Protein AF-A0A9D8QUX0-F1 (afdb_monomer)

Nearest PDB structures (foldseek):
  7evv-assembly1_A  TM=5.410E-01  e=1.662E+00  Toxoplasma gondii
  6aa0-assembly1_A  TM=5.183E-01  e=2.042E+00  Toxoplasma gondii ME49
  4twa-assembly1_B  TM=5.983E-01  e=3.533E+00  Plasmodium falciparum 3D7
  4ncx-assembly1_A  TM=5.122E-01  e=2.686E+00  Plasmodium falciparum 3D7

Foldseek 3Di:
DPPPDAAEEEDEFDDDPPCVVNRVVRVVVVVVVCVVVVHPYYHYDDD

Sequence (47 aa):
MNHGFVKVASAIPLVRVADCQYNVEQIESRVIQSEGKGIEINFLPEL

Secondary structure (DSSP, 8-state):
-BTTB--EEE------TT-HHHHHHHHHHHHHHHHTTT-SEEE----

pLDDT: mean 92.37, std 7.16, range [60.69, 97.75]

Solvent-accessible surface area (backbone atoms only — not comparable to full-atom values): 3037 Å² total; per-residue (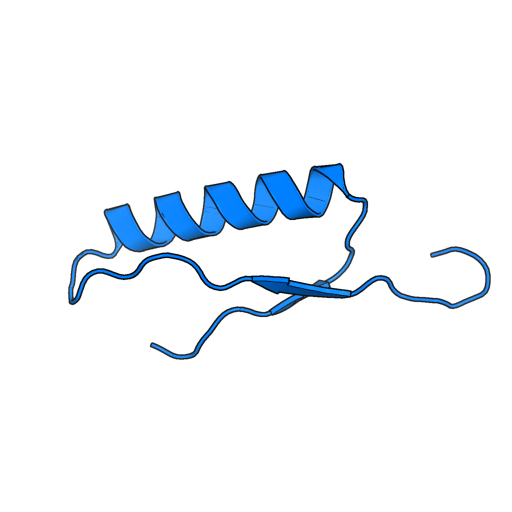Å²): 124,66,95,84,49,81,48,67,47,76,50,83,59,68,80,53,90,95,36,64,67,62,32,48,55,35,45,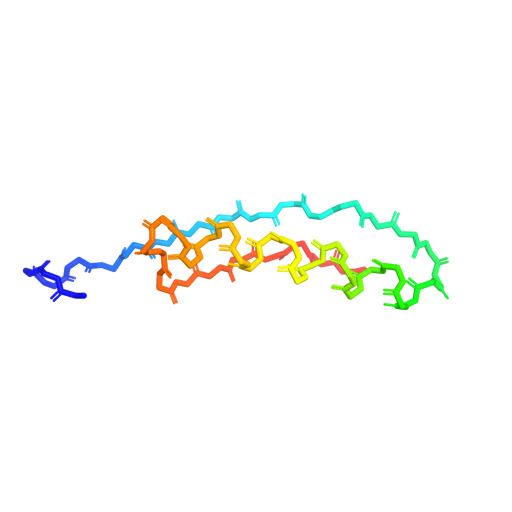52,57,51,48,56,57,35,54,77,70,66,44,78,44,80,45,67,77,88,132

Structure (mmCIF, N/CA/C/O backbone):
data_AF-A0A9D8QUX0-F1
#
_entry.id   AF-A0A9D8QUX0-F1
#
loop_
_atom_site.group_PDB
_atom_site.id
_atom_site.type_symbol
_atom_site.label_atom_id
_atom_site.label_alt_id
_atom_site.label_comp_id
_atom_site.label_asym_id
_atom_site.label_entity_id
_atom_site.label_seq_id
_atom_site.pdbx_PDB_ins_code
_atom_site.Cartn_x
_atom_site.Cartn_y
_atom_site.Cartn_z
_atom_site.occupancy
_atom_site.B_iso_or_equiv
_atom_site.auth_seq_id
_atom_site.auth_comp_id
_atom_site.auth_asym_id
_atom_site.auth_atom_id
_atom_site.pdbx_PDB_model_num
ATOM 1 N N . MET A 1 1 ? -6.488 9.080 16.096 1.00 60.69 1 MET A N 1
ATOM 2 C CA . MET A 1 1 ? -6.177 8.664 17.485 1.00 60.69 1 MET A CA 1
ATOM 3 C C . MET A 1 1 ? -7.363 8.818 18.436 1.00 60.69 1 MET A C 1
ATOM 5 O O . MET A 1 1 ? -7.607 9.903 18.950 1.00 60.69 1 MET A O 1
ATOM 9 N N . ASN A 1 2 ? -8.102 7.733 18.680 1.00 66.94 2 ASN A N 1
ATOM 10 C CA . ASN A 1 2 ? -9.164 7.692 19.690 1.00 66.94 2 ASN A CA 1
ATOM 11 C C . ASN A 1 2 ? -8.749 6.673 20.762 1.00 66.94 2 ASN A C 1
ATOM 13 O O . ASN A 1 2 ? -8.424 5.539 20.420 1.00 66.94 2 ASN A O 1
ATOM 17 N N . HIS A 1 3 ? -8.697 7.073 22.034 1.00 79.88 3 HIS A N 1
ATOM 18 C CA . HIS A 1 3 ? -8.301 6.208 23.165 1.00 79.88 3 HIS A CA 1
ATOM 19 C C . HIS A 1 3 ? -6.881 5.600 23.099 1.00 79.88 3 HIS A C 1
ATOM 21 O O . HIS A 1 3 ? -6.628 4.567 23.710 1.00 79.88 3 HIS A O 1
ATOM 27 N N . GLY A 1 4 ? -5.950 6.223 22.368 1.00 87.94 4 GLY A N 1
ATOM 28 C CA . GLY A 1 4 ? -4.563 5.745 22.254 1.00 87.94 4 GLY A CA 1
ATOM 29 C C . GLY A 1 4 ? -4.347 4.600 21.258 1.00 87.94 4 GLY A C 1
ATOM 30 O O . GLY A 1 4 ? -3.231 4.105 21.142 1.00 87.94 4 GLY A O 1
ATOM 31 N N . PHE A 1 5 ? -5.379 4.195 20.509 1.00 88.12 5 PHE A N 1
ATOM 32 C CA . PHE A 1 5 ? -5.227 3.223 19.427 1.00 88.12 5 PHE A CA 1
ATOM 33 C C . PHE A 1 5 ? -4.741 3.894 18.139 1.00 88.12 5 PHE A C 1
ATOM 35 O O . PHE A 1 5 ? -5.227 4.971 17.775 1.00 88.12 5 PHE A O 1
ATOM 42 N N . VAL A 1 6 ? -3.821 3.214 17.448 1.00 90.69 6 VAL A N 1
ATOM 43 C CA . VAL A 1 6 ? -3.316 3.585 16.120 1.00 90.69 6 VAL A CA 1
ATOM 44 C C . VAL A 1 6 ? -3.831 2.575 15.104 1.00 90.69 6 VAL A C 1
ATOM 46 O O . VAL A 1 6 ? -3.618 1.370 15.264 1.00 90.69 6 VAL A O 1
ATOM 49 N N . LYS A 1 7 ? -4.512 3.046 14.056 1.00 91.69 7 LYS A N 1
ATOM 50 C CA . LYS A 1 7 ? -4.965 2.164 12.974 1.00 91.69 7 LYS A CA 1
ATOM 51 C C . LYS A 1 7 ? -3.857 2.018 11.938 1.00 91.69 7 LYS A C 1
ATOM 53 O O . LYS A 1 7 ? -3.474 2.990 11.292 1.00 91.69 7 LYS A O 1
ATOM 58 N N . VAL A 1 8 ? -3.383 0.793 11.746 1.00 94.12 8 VAL A N 1
ATOM 59 C CA . VAL A 1 8 ? -2.322 0.467 10.786 1.00 94.12 8 VAL A CA 1
ATOM 60 C C . VAL A 1 8 ? -2.828 -0.486 9.707 1.00 94.12 8 VAL A C 1
ATOM 62 O O . VAL A 1 8 ? -3.766 -1.248 9.945 1.00 94.12 8 VAL A O 1
ATOM 65 N N . ALA A 1 9 ? -2.208 -0.464 8.530 1.00 95.00 9 ALA A N 1
ATOM 66 C CA . ALA A 1 9 ? -2.462 -1.440 7.477 1.00 95.00 9 ALA A CA 1
ATOM 67 C C . ALA A 1 9 ? -1.189 -1.817 6.719 1.00 95.00 9 ALA A C 1
ATOM 69 O O . ALA A 1 9 ? -0.222 -1.064 6.660 1.00 95.00 9 ALA A O 1
ATOM 70 N N . SER A 1 10 ? -1.215 -2.999 6.111 1.00 95.31 10 SER A N 1
ATOM 71 C CA . SER A 1 10 ? -0.217 -3.433 5.140 1.00 95.31 10 SER A CA 1
ATOM 72 C C . SER A 1 10 ? -0.878 -3.490 3.769 1.00 95.31 10 SER A C 1
ATOM 74 O O . SER A 1 10 ? -1.964 -4.057 3.622 1.00 95.31 10 SER A O 1
ATOM 76 N N . ALA A 1 11 ? -0.249 -2.865 2.779 1.00 94.12 11 ALA A N 1
ATOM 77 C CA . ALA A 1 11 ? -0.729 -2.831 1.411 1.00 94.12 11 ALA A CA 1
ATOM 78 C C . ALA A 1 11 ? 0.333 -3.415 0.483 1.00 94.12 11 ALA A C 1
ATOM 80 O O . ALA A 1 11 ? 1.500 -3.053 0.560 1.00 94.12 11 ALA A O 1
ATOM 81 N N . ILE A 1 12 ? -0.086 -4.297 -0.422 1.00 94.56 12 ILE A N 1
ATOM 82 C CA . ILE A 1 12 ? 0.791 -4.897 -1.430 1.00 94.56 12 ILE A CA 1
ATOM 83 C C . ILE A 1 12 ? 0.418 -4.272 -2.786 1.00 94.56 12 ILE A C 1
ATOM 85 O O . ILE A 1 12 ? -0.672 -4.547 -3.312 1.00 94.56 12 ILE A O 1
ATOM 89 N N . PRO A 1 13 ? 1.242 -3.357 -3.331 1.00 94.12 13 PRO A N 1
ATOM 90 C CA . PRO A 1 13 ? 1.067 -2.850 -4.685 1.00 94.12 13 PRO A CA 1
ATOM 91 C C . PRO A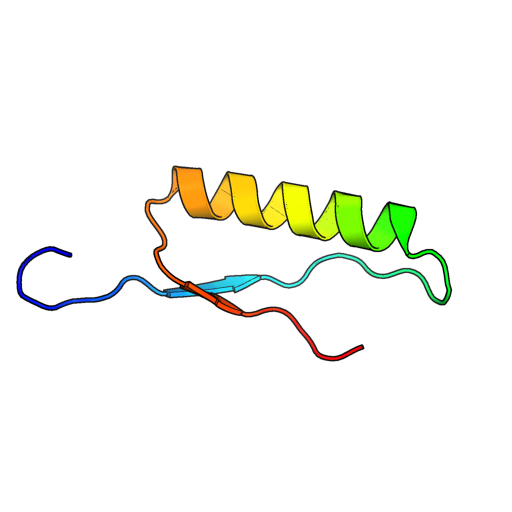 1 13 ? 1.537 -3.894 -5.707 1.00 94.12 13 PRO A C 1
ATOM 93 O O . PRO A 1 13 ? 2.327 -4.785 -5.396 1.00 94.12 13 PRO A O 1
ATOM 96 N N . LEU A 1 14 ? 1.056 -3.778 -6.944 1.00 95.25 14 LEU A N 1
ATOM 97 C CA . LEU A 1 14 ? 1.684 -4.482 -8.060 1.00 95.25 14 LEU A CA 1
ATOM 98 C C . LEU A 1 14 ? 3.013 -3.793 -8.376 1.00 95.25 14 LEU A C 1
ATOM 100 O O . LEU A 1 14 ? 3.071 -2.566 -8.392 1.00 95.25 14 LEU A O 1
ATOM 104 N N . VAL A 1 15 ? 4.054 -4.578 -8.643 1.00 94.69 15 VAL A N 1
ATOM 105 C CA . VAL A 1 15 ? 5.390 -4.064 -8.966 1.00 94.69 15 VAL A CA 1
ATOM 106 C C . VAL A 1 15 ? 5.834 -4.506 -10.353 1.00 94.69 15 VAL A C 1
ATOM 108 O O . VAL A 1 15 ? 5.522 -5.608 -10.809 1.00 94.69 15 VAL A O 1
ATOM 1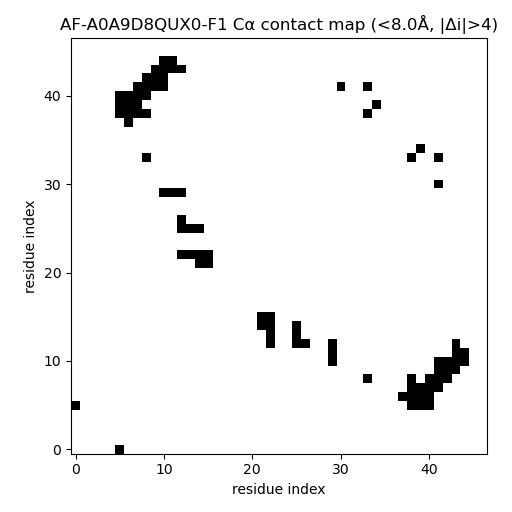11 N N . ARG A 1 16 ? 6.586 -3.637 -11.022 1.00 96.38 16 ARG A N 1
ATOM 112 C CA . ARG A 1 16 ? 7.308 -3.903 -12.264 1.00 96.38 16 ARG A CA 1
ATOM 113 C C . ARG A 1 16 ? 8.779 -3.568 -12.066 1.00 96.38 16 ARG A C 1
ATOM 115 O O . ARG A 1 16 ? 9.132 -2.494 -11.577 1.00 96.38 16 ARG A O 1
ATOM 122 N N . VAL A 1 17 ? 9.637 -4.511 -12.446 1.00 95.25 17 VAL A N 1
ATOM 123 C CA . VAL A 1 17 ? 11.092 -4.366 -12.328 1.00 95.25 17 VAL A CA 1
ATOM 124 C C . VAL A 1 17 ? 11.552 -3.201 -13.203 1.00 95.25 17 VAL A C 1
ATOM 126 O O . VAL A 1 17 ? 11.219 -3.151 -14.384 1.00 95.25 17 VAL A O 1
ATOM 129 N N . ALA A 1 18 ? 12.315 -2.281 -12.610 1.00 94.44 18 ALA A N 1
ATOM 130 C CA . ALA A 1 18 ? 12.868 -1.085 -13.253 1.00 94.44 18 ALA A CA 1
ATOM 131 C C . ALA A 1 18 ? 11.848 -0.063 -13.810 1.00 94.44 18 ALA A C 1
ATOM 133 O O . ALA A 1 18 ? 12.253 0.885 -14.478 1.00 94.44 18 ALA A O 1
ATOM 134 N N . ASP A 1 19 ? 10.554 -0.192 -13.500 1.00 97.25 19 ASP A N 1
ATOM 135 C CA . ASP A 1 19 ? 9.522 0.791 -13.862 1.00 97.25 19 ASP A CA 1
ATOM 136 C C . ASP A 1 19 ? 9.046 1.544 -12.611 1.00 97.25 19 ASP A C 1
ATOM 138 O O . ASP A 1 19 ? 8.024 1.229 -11.995 1.00 97.25 19 ASP A O 1
ATOM 142 N N . CYS A 1 20 ? 9.842 2.531 -12.193 1.00 95.75 20 CYS A N 1
ATOM 143 C CA . CYS A 1 20 ? 9.560 3.316 -10.991 1.00 95.75 20 CYS A CA 1
ATOM 144 C C . CYS A 1 20 ? 8.252 4.106 -11.101 1.00 95.75 20 CYS A C 1
ATOM 146 O O . CYS A 1 20 ? 7.556 4.243 -10.101 1.00 95.75 20 CYS A O 1
ATOM 148 N N . GLN A 1 21 ? 7.908 4.597 -12.295 1.00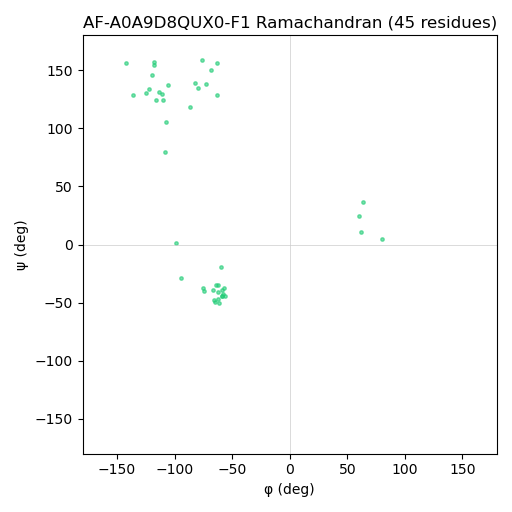 97.75 21 GLN A N 1
ATOM 149 C CA . GLN A 1 21 ? 6.698 5.391 -12.506 1.00 97.75 21 GLN A CA 1
ATOM 150 C C . GLN A 1 21 ? 5.450 4.541 -12.254 1.00 97.75 21 GLN A C 1
ATOM 152 O O . GLN A 1 21 ? 4.607 4.916 -11.441 1.00 97.75 21 GLN A O 1
ATOM 157 N N . TYR A 1 22 ? 5.379 3.351 -12.859 1.00 97.31 22 TYR A N 1
ATOM 158 C CA . TYR A 1 22 ? 4.286 2.418 -12.594 1.00 97.31 22 TYR A CA 1
ATOM 159 C C . TYR A 1 22 ? 4.206 2.041 -11.110 1.00 97.31 22 TYR A C 1
ATOM 161 O O . TYR A 1 22 ? 3.121 2.026 -10.530 1.00 97.31 22 TYR A O 1
ATOM 169 N N . ASN A 1 23 ? 5.347 1.758 -10.475 1.00 96.25 23 ASN A N 1
ATOM 170 C CA . ASN A 1 23 ? 5.380 1.365 -9.064 1.00 96.25 23 ASN A CA 1
ATOM 171 C C . ASN A 1 23 ? 4.851 2.478 -8.147 1.00 96.25 23 ASN A C 1
ATOM 173 O O . ASN A 1 23 ? 4.089 2.192 -7.222 1.00 96.25 23 ASN A O 1
ATOM 177 N N . VAL A 1 24 ? 5.204 3.738 -8.422 1.00 96.62 24 VAL A N 1
ATOM 178 C CA . VAL A 1 24 ? 4.697 4.904 -7.684 1.00 96.62 24 VAL A CA 1
ATOM 179 C C . VAL A 1 24 ? 3.183 5.027 -7.840 1.00 96.62 24 VAL A C 1
ATOM 181 O O . VAL A 1 24 ? 2.488 5.115 -6.832 1.00 96.62 24 VAL A O 1
ATOM 184 N N . GLU A 1 25 ? 2.649 4.918 -9.058 1.00 97.69 25 GLU A N 1
ATOM 185 C CA . GLU A 1 25 ? 1.199 4.987 -9.303 1.00 97.69 25 GLU A CA 1
ATOM 186 C C . GLU A 1 25 ? 0.425 3.895 -8.544 1.00 97.69 25 GLU A C 1
ATOM 188 O O . GLU A 1 25 ? -0.652 4.133 -7.984 1.00 97.69 25 GLU A O 1
ATOM 193 N N . GLN A 1 26 ? 0.979 2.677 -8.479 1.00 96.75 26 G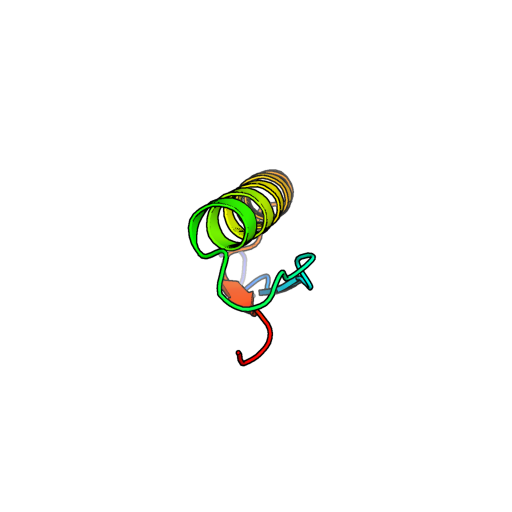LN A N 1
ATOM 194 C CA . GLN A 1 26 ? 0.374 1.595 -7.702 1.00 96.75 26 GLN A CA 1
ATOM 195 C C . GLN A 1 26 ? 0.410 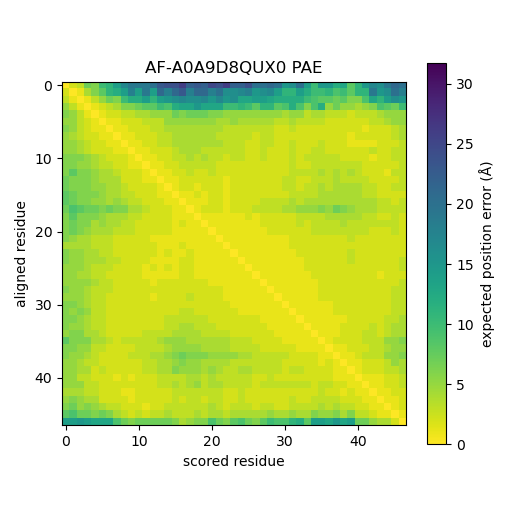1.882 -6.197 1.00 96.75 26 GLN A C 1
ATOM 197 O O . GLN A 1 26 ? -0.566 1.585 -5.504 1.00 96.75 26 GLN A O 1
ATOM 202 N N . ILE A 1 27 ? 1.496 2.467 -5.684 1.00 96.00 27 ILE A N 1
ATOM 203 C CA . ILE A 1 27 ? 1.614 2.865 -4.277 1.00 96.00 27 ILE A CA 1
ATOM 204 C C . ILE A 1 27 ? 0.616 3.982 -3.943 1.00 96.00 27 ILE A C 1
ATOM 206 O O . ILE A 1 27 ? -0.125 3.848 -2.969 1.00 96.00 27 ILE A O 1
ATOM 210 N N . GLU A 1 28 ? 0.522 5.030 -4.762 1.00 96.44 28 GLU A N 1
ATOM 211 C CA . GLU A 1 28 ? -0.418 6.144 -4.572 1.00 96.44 28 GLU A CA 1
ATOM 212 C C . GLU A 1 28 ? -1.867 5.653 -4.490 1.00 96.44 28 GLU A C 1
ATOM 214 O O . GLU A 1 28 ? -2.603 6.005 -3.566 1.00 96.44 28 GLU A O 1
ATOM 219 N N . SER A 1 29 ? -2.258 4.738 -5.384 1.00 96.12 29 SER A N 1
ATOM 220 C CA . SER A 1 29 ? -3.580 4.104 -5.345 1.00 96.12 29 SER A CA 1
ATOM 221 C C . SER A 1 29 ? -3.863 3.404 -4.008 1.00 96.12 29 SER A C 1
ATOM 223 O O . SER A 1 29 ? -4.999 3.421 -3.524 1.00 96.12 29 SER A O 1
ATOM 225 N N . ARG A 1 30 ? -2.855 2.769 -3.393 1.00 95.56 30 ARG A N 1
ATOM 226 C CA . ARG A 1 30 ? -2.993 2.103 -2.086 1.00 95.56 30 ARG A CA 1
ATOM 227 C C . ARG A 1 30 ? -3.049 3.110 -0.941 1.00 95.56 30 ARG A C 1
ATOM 229 O O . ARG A 1 30 ? -3.830 2.906 -0.015 1.00 95.56 30 ARG A O 1
ATOM 236 N N . VAL A 1 31 ? -2.278 4.193 -1.012 1.00 95.12 31 VAL A N 1
ATOM 237 C CA . VAL A 1 31 ? -2.307 5.276 -0.017 1.00 95.12 31 VAL A CA 1
ATOM 238 C C . VAL A 1 31 ? -3.690 5.921 0.031 1.00 95.1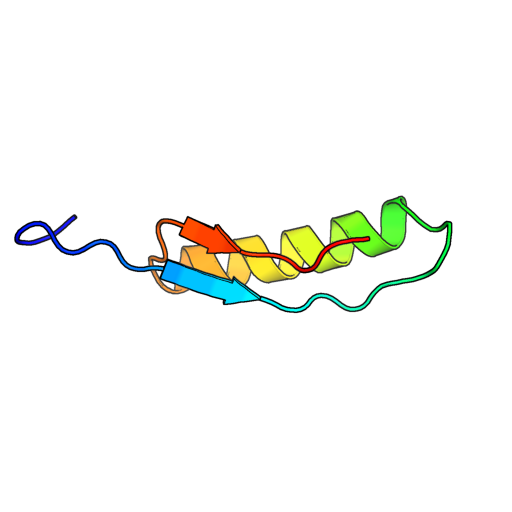2 31 VAL A C 1
ATOM 240 O O . VAL A 1 31 ? -4.295 5.932 1.099 1.00 95.12 31 VAL A O 1
ATOM 243 N N . ILE A 1 32 ? -4.252 6.315 -1.116 1.00 95.75 32 ILE A N 1
ATOM 244 C CA . ILE A 1 32 ? -5.590 6.932 -1.198 1.00 95.75 32 ILE A CA 1
ATOM 245 C C . ILE A 1 32 ? -6.667 6.010 -0.600 1.00 95.75 32 ILE A C 1
ATOM 247 O O . ILE A 1 32 ? -7.541 6.441 0.155 1.00 95.75 32 ILE A O 1
ATOM 251 N N . GLN A 1 33 ? -6.599 4.707 -0.893 1.00 94.19 33 GLN A N 1
ATOM 252 C CA . GLN A 1 33 ? -7.524 3.724 -0.317 1.00 94.19 33 GLN A CA 1
ATOM 253 C C . GLN A 1 33 ? -7.384 3.595 1.204 1.00 94.19 33 GLN A C 1
ATOM 255 O O . GLN A 1 33 ? -8.378 3.348 1.892 1.00 94.19 33 GLN A O 1
ATOM 260 N N . SER A 1 34 ? -6.167 3.721 1.731 1.00 93.94 34 SER A N 1
ATOM 261 C CA . SER A 1 34 ? -5.911 3.659 3.168 1.00 93.94 34 SER A CA 1
ATOM 262 C C . SER A 1 34 ? -6.360 4.923 3.894 1.00 93.94 34 SER A C 1
ATOM 264 O O . SER A 1 34 ? -6.974 4.821 4.960 1.00 93.94 34 SER A O 1
ATOM 266 N N . GLU A 1 35 ? -6.144 6.094 3.297 1.00 91.88 35 GLU A N 1
ATOM 267 C CA . GLU A 1 35 ? -6.654 7.369 3.806 1.00 91.88 35 GLU A CA 1
ATOM 268 C C . GLU A 1 35 ? -8.183 7.349 3.903 1.00 91.88 35 GLU A C 1
ATOM 270 O O . GLU A 1 35 ? -8.739 7.669 4.954 1.00 91.88 35 GLU A O 1
ATOM 275 N N . GLY A 1 36 ? -8.873 6.836 2.875 1.00 92.88 36 GLY A N 1
ATOM 276 C CA . GLY A 1 36 ? -10.331 6.662 2.895 1.00 92.88 36 GLY A CA 1
ATOM 277 C C . GLY A 1 36 ? -10.849 5.737 4.010 1.00 92.88 36 GLY A C 1
ATOM 278 O O . GLY A 1 36 ? -12.021 5.802 4.377 1.00 92.88 36 GLY A O 1
ATOM 279 N N . LYS A 1 37 ? -9.987 4.891 4.589 1.00 92.38 37 LYS A N 1
ATOM 280 C CA . LYS A 1 37 ? -10.303 3.992 5.718 1.00 92.38 37 LYS A CA 1
ATOM 281 C C . LYS A 1 37 ? -9.847 4.544 7.078 1.00 92.38 37 LYS A C 1
ATOM 283 O O . LYS A 1 37 ? -10.032 3.875 8.107 1.00 92.38 37 LYS A O 1
ATOM 288 N N . GLY A 1 38 ? -9.258 5.741 7.097 1.00 91.69 38 GLY A N 1
ATOM 289 C CA . GLY A 1 38 ? -8.708 6.380 8.291 1.00 91.69 38 GLY A CA 1
ATOM 290 C C . GLY A 1 38 ? -7.536 5.604 8.891 1.00 91.69 38 GLY A C 1
ATOM 291 O O . GLY A 1 38 ? -7.461 5.465 10.111 1.00 91.69 38 GLY A O 1
ATOM 292 N N . ILE A 1 39 ? -6.698 5.004 8.041 1.00 94.12 39 ILE A N 1
ATOM 293 C CA . ILE A 1 39 ? -5.447 4.358 8.448 1.00 94.12 39 ILE A CA 1
ATOM 294 C C . ILE A 1 39 ? -4.382 5.437 8.645 1.00 94.12 39 ILE A C 1
ATOM 296 O O . ILE A 1 39 ? -4.228 6.322 7.812 1.00 94.12 39 ILE A O 1
ATOM 300 N N . GLU A 1 40 ? -3.646 5.341 9.746 1.00 90.94 40 GLU A N 1
ATOM 301 C CA . GLU A 1 40 ? -2.621 6.308 10.146 1.00 90.94 40 GLU A CA 1
ATOM 302 C C . GLU A 1 40 ? -1.222 5.877 9.682 1.00 90.94 40 GLU A C 1
ATOM 304 O O . GLU A 1 40 ? -0.372 6.725 9.427 1.00 90.94 40 GLU A O 1
ATOM 309 N N . ILE A 1 41 ? -0.972 4.567 9.549 1.00 93.69 41 ILE A N 1
ATOM 310 C CA . ILE A 1 41 ? 0.320 4.023 9.101 1.00 93.69 41 ILE A CA 1
ATOM 311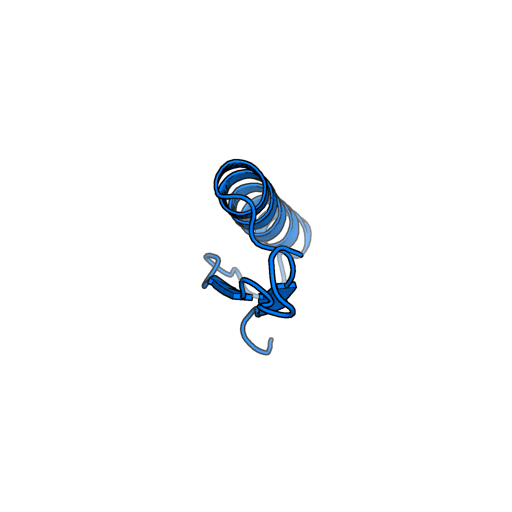 C C . ILE A 1 41 ? 0.097 2.910 8.077 1.00 93.69 41 ILE A C 1
ATOM 313 O O . ILE A 1 41 ? -0.634 1.953 8.339 1.00 93.69 41 ILE A O 1
ATOM 317 N N . ASN A 1 42 ? 0.776 3.022 6.935 1.00 93.50 42 ASN A N 1
ATOM 318 C CA . ASN A 1 42 ? 0.783 2.032 5.862 1.00 93.50 42 ASN A CA 1
ATOM 319 C C . ASN A 1 42 ? 2.172 1.400 5.714 1.00 93.50 42 ASN A C 1
ATOM 321 O O . ASN A 1 42 ? 3.165 2.112 5.586 1.00 93.50 42 ASN A O 1
ATOM 325 N N . PHE A 1 43 ? 2.223 0.073 5.649 1.00 95.69 43 PHE A N 1
ATOM 326 C CA . PHE A 1 43 ? 3.435 -0.691 5.352 1.00 95.69 43 PHE A CA 1
ATOM 327 C C . PHE A 1 43 ? 3.385 -1.246 3.927 1.00 95.69 43 PHE A C 1
ATOM 329 O O . PHE A 1 43 ? 2.352 -1.774 3.506 1.00 95.69 43 PHE A O 1
ATOM 336 N N . LEU A 1 44 ? 4.506 -1.151 3.214 1.00 95.31 44 LEU A N 1
ATOM 337 C CA . LEU A 1 44 ? 4.691 -1.639 1.845 1.00 95.31 44 LEU A CA 1
ATOM 338 C C . LEU A 1 44 ? 5.793 -2.719 1.819 1.00 95.31 44 LEU A C 1
ATOM 340 O O . LEU A 1 44 ? 6.628 -2.737 2.727 1.00 95.31 44 LEU A O 1
ATOM 344 N N . PRO A 1 45 ? 5.806 -3.616 0.817 1.00 93.81 45 PRO A N 1
ATOM 345 C CA . PRO A 1 45 ? 6.875 -4.596 0.636 1.00 93.81 45 PRO A CA 1
ATOM 346 C C . PRO A 1 45 ? 8.239 -3.951 0.351 1.00 93.81 45 PRO A C 1
ATOM 348 O O . PRO A 1 45 ? 8.312 -2.839 -0.171 1.00 93.81 45 PRO A O 1
ATOM 351 N N . GLU A 1 46 ? 9.304 -4.692 0.654 1.00 89.88 46 GLU A N 1
ATOM 352 C CA . GLU A 1 46 ? 10.668 -4.398 0.200 1.00 89.88 46 GLU A CA 1
ATOM 353 C C . GLU A 1 46 ? 10.792 -4.609 -1.323 1.00 89.88 46 GLU A C 1
ATOM 355 O O . GLU A 1 46 ? 10.053 -5.417 -1.895 1.00 89.88 46 GLU A O 1
ATOM 360 N N . LEU A 1 47 ? 11.689 -3.844 -1.961 1.00 78.06 47 LEU A N 1
ATOM 361 C CA . LEU A 1 47 ? 11.953 -3.861 -3.406 1.00 78.06 47 LEU A CA 1
ATOM 362 C C . LEU A 1 47 ? 13.059 -4.851 -3.779 1.00 78.06 47 LEU A C 1
ATOM 364 O O . LEU A 1 47 ? 14.164 -4.721 -3.210 1.00 78.06 47 LEU A O 1
#

Radius of gyration: 12.5 Å; Cα contacts (8 Å, |Δi|>4): 44; chains: 1; bounding box: 23×14×37 Å

Mean predicted aligned error: 3.59 Å